Protein AF-A0AAU9DP03-F1 (afdb_monomer)

Foldseek 3Di:
DDDQDDPDVPDPDGDPFQQDWDFDDPVNLVVCQCLQHVVGRLQPQVVCCVVVVDNKDWAWEADPVRDIFIWIQHDPSSGIIATVVSNPVRCCVACVQLVHDGPDDDDPVSCVVSVHDDDDKDAPDPVDSRYID

Mean predicted aligned error: 6.82 Å

Solvent-accessible surface area (backbone atoms only — not comparable to full-atom values): 7863 Å² total; per-residue (Å²): 139,84,78,75,68,47,74,44,97,90,45,92,50,70,53,63,70,48,64,44,65,50,75,49,56,67,69,52,42,70,77,45,32,42,69,70,32,86,90,43,57,49,78,43,40,70,59,48,27,70,76,70,73,41,73,60,49,79,38,41,38,40,43,99,86,74,51,72,38,50,26,29,34,25,60,82,61,49,35,26,42,37,36,61,59,46,29,52,56,22,44,43,52,42,41,74,68,65,65,48,59,92,90,58,78,91,44,73,69,55,28,62,72,71,72,54,87,78,86,80,76,46,56,74,41,88,90,41,48,56,41,31,57

Nearest PDB structures (foldseek):
  1yel-assembly1_A  TM=6.380E-01  e=3.554E-01  Arabidopsis thaliana
  6ovp-assembly1_B  TM=3.239E-01  e=1.424E+00  Yarrowia lipolytica
  5fl3-assembly1_A  TM=3.525E-01  e=8.070E-01  Thermus thermophilus
  4y0w-assembly1_B-2  TM=3.403E-01  e=2.512E+00  Pseudomonas aeruginosa PAO579
  4gs5-assembly1_A  TM=3.387E-01  e=6.077E+00  Dyadobacter fermentans DSM 18053

Organism: NCBI:txid2932183

pLDDT: mean 85.46, std 16.27, range [27.88, 97.69]

Secondary structure (DSSP, 8-state):
------SSTT---PPPTT---EEPPHHHHHH-TTSS-TT--TT-HHHHHHHHS-S-EEEEEE-TTS-EEEEEEESGGG-EEEESSTTHHHHIIIIIIS-PPTTPPP-HHHHHHHT-------EEETTEEEEE-

Sequence (133 aa):
MLLTVPKSRGSNRDRPEAEAYIPIPAEFRNKYPYWFDDSVDIRKYDQYKTITGKSSIELELHLPNGKVYPARLAQENFKSLQTNPQSALGKWLLYDVLHLEKKEIVTRTILNKAGFDSVRIWHEDPDNKRSYG

Radius of gyration: 16.31 Å; Cα contacts (8 Å, |Δi|>4): 193; chains: 1; bounding box: 33×40×41 Å

Structure (mmCIF, N/CA/C/O backbone):
data_AF-A0AAU9DP03-F1
#
_entry.id   AF-A0AAU9DP03-F1
#
loop_
_atom_site.group_PDB
_atom_site.id
_atom_site.type_symbol
_atom_site.label_atom_id
_atom_site.label_alt_id
_atom_site.label_comp_id
_atom_site.label_asym_id
_atom_site.label_entity_id
_atom_site.label_seq_id
_atom_site.pdbx_PDB_ins_code
_atom_site.Cartn_x
_atom_site.Cartn_y
_atom_site.Cartn_z
_atom_site.occupancy
_atom_site.B_iso_or_equiv
_atom_site.auth_seq_id
_atom_site.auth_comp_id
_atom_site.auth_asym_id
_atom_site.auth_atom_id
_atom_site.pdbx_PDB_model_num
ATOM 1 N N . MET A 1 1 ? -4.358 17.052 22.219 1.00 27.88 1 MET A N 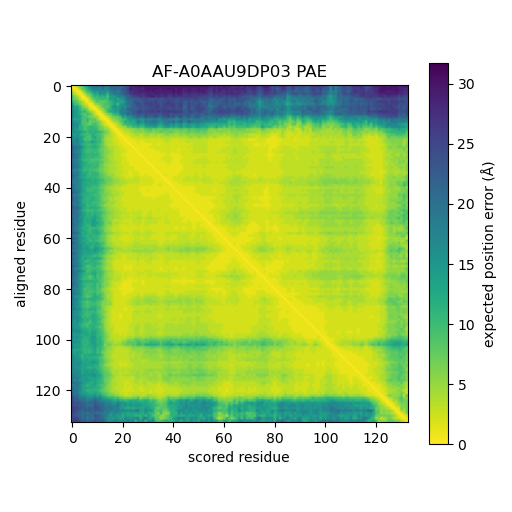1
ATOM 2 C CA . MET A 1 1 ? -4.298 17.939 21.036 1.00 27.88 1 MET A CA 1
ATOM 3 C C . MET A 1 1 ? -3.146 17.452 20.167 1.00 27.88 1 MET A C 1
ATOM 5 O O . MET A 1 1 ? -2.005 17.680 20.533 1.00 27.88 1 MET A O 1
ATOM 9 N N . LEU A 1 2 ? -3.406 16.666 19.116 1.00 34.19 2 LEU A N 1
ATOM 10 C CA . LEU A 1 2 ? -2.341 16.140 18.251 1.00 34.19 2 LEU A CA 1
ATOM 11 C C . LEU A 1 2 ? -2.418 16.825 16.888 1.00 34.19 2 LEU A C 1
ATOM 13 O O . LEU A 1 2 ? -3.394 16.679 16.155 1.00 34.19 2 LEU A O 1
ATOM 17 N N . LEU A 1 3 ? -1.389 17.630 16.631 1.00 33.72 3 LEU A N 1
ATOM 18 C CA . LEU A 1 3 ? -1.146 18.381 15.408 1.00 33.72 3 LEU A CA 1
ATOM 19 C C . LEU A 1 3 ? -0.858 17.400 14.266 1.00 33.72 3 LEU A C 1
ATOM 21 O O . LEU A 1 3 ? -0.016 16.509 14.389 1.00 33.72 3 LEU A O 1
ATOM 25 N N . THR A 1 4 ? -1.574 17.559 13.159 1.00 40.19 4 THR A N 1
ATOM 26 C CA . THR A 1 4 ? -1.338 16.853 11.902 1.00 40.19 4 THR A CA 1
ATOM 27 C C . THR A 1 4 ? 0.073 17.174 11.411 1.00 40.19 4 THR A C 1
ATOM 29 O O . THR A 1 4 ? 0.406 18.316 11.111 1.00 40.19 4 THR A O 1
ATOM 32 N N . VAL A 1 5 ? 0.947 16.165 11.359 1.00 45.47 5 VAL A N 1
ATOM 33 C CA . VAL A 1 5 ? 2.313 16.345 10.850 1.00 45.47 5 VAL A CA 1
ATOM 34 C C . VAL A 1 5 ? 2.230 16.596 9.340 1.00 45.47 5 VAL A C 1
ATOM 36 O O . VAL A 1 5 ? 1.635 15.770 8.640 1.00 45.47 5 VAL A O 1
ATOM 39 N N . PRO A 1 6 ? 2.815 17.680 8.806 1.00 44.06 6 PRO A N 1
ATOM 40 C CA . PRO A 1 6 ? 2.692 18.022 7.393 1.00 44.06 6 PRO A CA 1
ATOM 41 C C . PRO A 1 6 ? 3.213 16.910 6.467 1.00 44.06 6 PRO A C 1
ATOM 43 O O . PRO A 1 6 ? 4.084 16.110 6.833 1.00 44.06 6 PRO A O 1
ATOM 46 N N . LYS A 1 7 ? 2.636 16.825 5.259 1.00 45.81 7 LYS A N 1
ATOM 47 C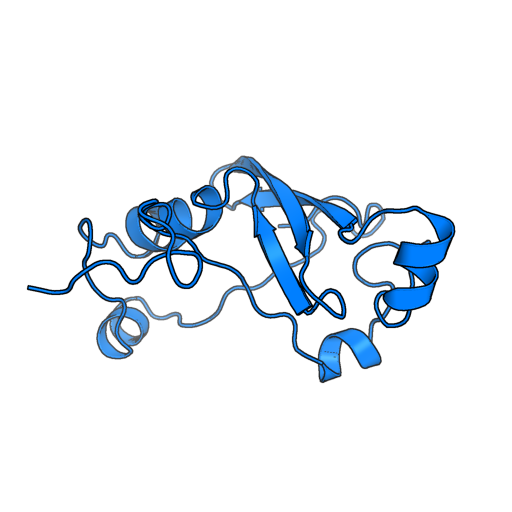 CA . LYS A 1 7 ? 2.950 15.781 4.261 1.00 45.81 7 LYS A CA 1
ATOM 48 C C . LYS A 1 7 ? 4.402 15.868 3.762 1.00 45.81 7 LYS A C 1
ATOM 50 O O . LYS A 1 7 ? 5.001 14.840 3.459 1.00 45.81 7 LYS A O 1
ATOM 55 N N . SER A 1 8 ? 4.988 17.063 3.747 1.00 48.75 8 SER A N 1
ATOM 56 C CA . SER A 1 8 ? 6.420 17.303 3.532 1.00 48.75 8 SER A CA 1
ATOM 57 C C . SER A 1 8 ? 6.938 18.391 4.482 1.00 48.75 8 SER A C 1
ATOM 59 O O . SER A 1 8 ? 6.173 19.248 4.934 1.00 48.75 8 SER A O 1
ATOM 61 N N . ARG A 1 9 ? 8.242 18.362 4.819 1.00 42.69 9 ARG A N 1
ATOM 62 C CA . ARG A 1 9 ? 8.884 19.433 5.610 1.00 42.69 9 ARG A CA 1
ATOM 63 C C . ARG A 1 9 ? 8.608 20.780 4.928 1.00 42.69 9 ARG A C 1
ATOM 65 O O . ARG A 1 9 ? 8.999 20.965 3.782 1.00 42.69 9 ARG A O 1
ATOM 72 N N . GLY A 1 10 ? 7.930 21.690 5.630 1.00 52.12 10 GLY A N 1
ATOM 73 C CA . GLY A 1 10 ? 7.619 23.039 5.142 1.00 52.12 10 GLY A CA 1
ATOM 74 C C . GLY A 1 10 ? 6.315 23.194 4.345 1.00 52.12 10 GLY A C 1
ATOM 75 O O . GLY A 1 10 ? 6.028 24.304 3.911 1.00 52.12 10 GLY A O 1
ATOM 76 N N . SER A 1 11 ? 5.500 22.146 4.151 1.00 54.38 11 SER A N 1
ATOM 77 C CA . SER A 1 11 ? 4.184 22.306 3.508 1.00 54.38 11 SER A CA 1
ATOM 78 C C . SER A 1 11 ? 3.089 22.635 4.523 1.00 54.38 11 SER A C 1
ATOM 80 O O . SER A 1 11 ? 2.943 21.905 5.498 1.00 54.38 11 SER A O 1
ATOM 82 N N . ASN A 1 12 ? 2.233 23.618 4.232 1.00 59.09 12 ASN A N 1
ATOM 83 C CA . ASN A 1 12 ? 1.022 23.919 5.017 1.00 59.09 12 ASN A CA 1
ATOM 84 C C . ASN A 1 12 ? -0.174 23.003 4.686 1.00 59.09 12 ASN A C 1
ATOM 86 O O . ASN A 1 12 ? -1.305 23.273 5.080 1.00 59.09 12 ASN A O 1
ATOM 90 N N . ARG A 1 13 ? 0.050 21.944 3.898 1.00 56.62 13 ARG A N 1
ATOM 91 C CA . ARG A 1 13 ? -1.006 21.025 3.481 1.00 56.62 13 ARG A CA 1
ATOM 92 C C . ARG A 1 13 ? -1.141 19.918 4.517 1.00 56.62 13 ARG A C 1
ATOM 94 O O . ARG A 1 13 ? -0.236 19.091 4.665 1.00 56.62 13 ARG A O 1
ATOM 101 N N . ASP A 1 14 ? -2.284 19.905 5.193 1.00 60.84 14 ASP A N 1
ATOM 102 C CA . ASP A 1 14 ? -2.669 18.803 6.065 1.00 60.84 14 ASP A CA 1
ATOM 103 C C . ASP A 1 14 ? -2.619 17.478 5.303 1.00 60.84 14 ASP A C 1
ATOM 105 O O . ASP A 1 14 ? -2.949 17.395 4.110 1.00 60.84 14 ASP A O 1
ATOM 109 N N . ARG A 1 15 ? -2.184 16.421 5.995 1.00 63.22 15 ARG A N 1
ATOM 110 C CA . ARG A 1 15 ? -2.279 15.072 5.439 1.00 63.22 15 ARG A CA 1
ATOM 111 C C . ARG A 1 15 ? -3.746 14.758 5.156 1.00 63.22 15 ARG A C 1
ATOM 113 O O . ARG A 1 15 ? -4.597 15.109 5.977 1.00 63.22 15 ARG A O 1
ATOM 120 N N . PRO A 1 16 ? -4.051 14.091 4.028 1.00 67.62 16 PRO A N 1
ATOM 121 C CA . PRO A 1 16 ? -5.378 13.552 3.811 1.00 67.62 16 PRO A CA 1
ATOM 122 C C . PRO A 1 16 ? -5.817 12.765 5.045 1.00 67.62 16 PRO A C 1
ATOM 124 O O . PRO A 1 16 ? -5.065 11.951 5.583 1.00 67.62 16 PRO A O 1
ATOM 127 N N . GLU A 1 17 ? -7.035 13.034 5.495 1.00 75.12 17 GLU A N 1
ATOM 128 C CA . GLU A 1 17 ? -7.670 12.241 6.537 1.00 75.12 17 GLU A CA 1
ATOM 129 C C . GLU A 1 17 ? -7.624 10.759 6.151 1.00 75.12 17 GLU A C 1
ATOM 131 O O . GLU A 1 17 ? -7.959 10.416 5.016 1.00 75.12 17 GLU A O 1
ATOM 136 N N . ALA A 1 18 ? -7.202 9.907 7.089 1.00 81.88 18 ALA A N 1
ATOM 137 C CA . ALA A 1 18 ? -7.065 8.467 6.882 1.00 81.88 18 ALA A CA 1
ATOM 138 C C . ALA A 1 18 ? -6.137 8.078 5.705 1.00 81.88 18 ALA A C 1
ATOM 140 O O . ALA A 1 18 ? -6.408 7.121 4.985 1.00 81.88 18 ALA A O 1
ATOM 141 N N . GLU A 1 19 ? -5.033 8.805 5.483 1.00 83.56 19 GLU A N 1
ATOM 142 C CA . GLU A 1 19 ? -3.962 8.351 4.580 1.00 83.56 19 GLU A CA 1
ATOM 143 C C . GLU A 1 19 ? -3.354 7.043 5.117 1.00 83.56 19 GLU A C 1
ATOM 145 O O . GLU A 1 19 ? -2.641 7.041 6.120 1.00 83.56 19 GLU A O 1
ATOM 150 N N . ALA A 1 20 ? -3.635 5.932 4.435 1.00 87.12 20 ALA A N 1
ATOM 151 C CA . ALA A 1 20 ? -3.137 4.606 4.779 1.00 87.12 20 ALA A CA 1
ATOM 152 C C . ALA A 1 20 ? -2.516 3.936 3.549 1.00 87.12 20 ALA A C 1
ATOM 154 O O . ALA A 1 20 ? -2.918 4.183 2.411 1.00 87.12 20 ALA A O 1
ATOM 155 N N . TYR A 1 21 ? -1.528 3.080 3.786 1.00 91.50 21 TYR A N 1
ATOM 156 C CA . TYR A 1 21 ? -0.948 2.209 2.771 1.00 91.50 21 TYR A CA 1
ATOM 157 C C . TYR A 1 21 ? -0.708 0.830 3.374 1.00 91.50 21 TYR A C 1
ATOM 159 O O . TYR A 1 21 ? -0.439 0.715 4.572 1.00 91.50 21 TYR A O 1
ATOM 167 N N . ILE A 1 22 ? -0.773 -0.205 2.540 1.00 92.94 22 ILE A N 1
ATOM 168 C CA . ILE A 1 22 ? -0.391 -1.559 2.942 1.00 92.94 22 ILE A CA 1
ATOM 169 C C . ILE A 1 22 ? 1.073 -1.757 2.536 1.00 92.94 22 ILE A C 1
ATOM 171 O O . ILE A 1 22 ? 1.392 -1.652 1.345 1.00 92.94 22 ILE A O 1
ATOM 175 N N . PRO A 1 23 ? 1.995 -1.978 3.490 1.00 94.38 23 PRO A N 1
ATOM 176 C CA . PRO A 1 23 ? 3.374 -2.284 3.157 1.00 94.38 23 PRO A CA 1
ATOM 177 C C . PRO A 1 23 ? 3.443 -3.661 2.504 1.00 94.38 23 PRO A C 1
ATOM 179 O O . PRO A 1 23 ? 2.890 -4.635 3.008 1.00 94.38 23 PRO A O 1
ATOM 182 N N . ILE A 1 24 ? 4.174 -3.752 1.401 1.00 94.56 24 ILE A N 1
ATOM 183 C CA . ILE A 1 24 ? 4.492 -5.031 0.775 1.00 94.56 24 ILE A CA 1
ATOM 184 C C . ILE A 1 24 ? 5.830 -5.477 1.377 1.00 94.56 24 ILE A C 1
ATOM 186 O O . ILE A 1 24 ? 6.790 -4.701 1.353 1.00 94.56 24 ILE A O 1
ATOM 190 N N . PRO A 1 25 ? 5.950 -6.678 1.958 1.00 94.69 25 PRO A N 1
ATOM 191 C CA . PRO A 1 25 ? 7.222 -7.134 2.510 1.00 94.69 25 PRO A CA 1
ATOM 192 C C . PRO A 1 25 ? 8.288 -7.324 1.426 1.00 94.69 25 PRO A C 1
ATOM 194 O O . PRO A 1 25 ? 7.994 -7.747 0.307 1.00 94.69 25 PRO A O 1
ATOM 197 N N . ALA A 1 26 ? 9.551 -7.040 1.757 1.00 95.62 26 ALA A N 1
ATOM 198 C CA . ALA A 1 26 ? 10.665 -7.284 0.837 1.00 95.62 26 ALA A CA 1
ATOM 199 C C . ALA A 1 26 ? 10.805 -8.776 0.497 1.00 95.62 26 ALA A C 1
ATOM 201 O O . ALA A 1 26 ? 11.011 -9.121 -0.663 1.00 95.62 26 ALA A O 1
ATOM 202 N N . GLU A 1 27 ? 10.616 -9.652 1.487 1.00 97.06 27 GLU A N 1
ATOM 203 C CA . GLU A 1 27 ? 10.612 -11.106 1.295 1.00 97.06 27 GLU A CA 1
ATOM 204 C C . GLU A 1 27 ? 9.569 -11.539 0.256 1.00 97.06 27 GLU A C 1
ATOM 206 O O . GLU A 1 27 ? 9.891 -12.285 -0.668 1.00 97.06 27 GLU A O 1
ATOM 211 N N . PHE A 1 28 ? 8.350 -10.993 0.342 1.00 95.88 28 PHE A N 1
ATOM 212 C CA . PHE A 1 28 ? 7.288 -11.263 -0.625 1.00 95.88 28 PHE A CA 1
ATOM 213 C C . PHE A 1 28 ? 7.680 -10.819 -2.037 1.00 95.88 28 PHE A C 1
ATOM 215 O O . PHE A 1 28 ? 7.608 -11.623 -2.964 1.00 95.88 28 PHE A O 1
ATOM 222 N N . ARG A 1 29 ? 8.159 -9.575 -2.206 1.00 95.50 29 ARG A N 1
ATOM 223 C CA . ARG A 1 29 ? 8.601 -9.068 -3.521 1.00 95.50 29 ARG A CA 1
ATOM 224 C C . ARG A 1 29 ? 9.721 -9.909 -4.129 1.00 95.50 29 ARG A C 1
ATOM 226 O O . ARG A 1 29 ? 9.774 -10.076 -5.342 1.00 95.50 29 ARG A O 1
ATOM 233 N N . ASN A 1 30 ? 10.619 -10.426 -3.295 1.00 96.44 30 ASN A N 1
ATOM 234 C CA . ASN A 1 30 ? 11.730 -11.252 -3.751 1.00 96.44 30 ASN A CA 1
ATOM 235 C C . ASN A 1 30 ? 11.268 -12.638 -4.206 1.00 96.44 30 ASN A C 1
ATOM 237 O O . ASN A 1 30 ? 11.771 -13.138 -5.213 1.00 96.44 30 ASN A O 1
ATOM 241 N N . LYS A 1 31 ? 10.317 -13.236 -3.478 1.00 97.69 31 LYS A N 1
ATOM 242 C CA . LYS A 1 31 ? 9.788 -14.576 -3.750 1.00 97.69 31 LYS A CA 1
ATOM 243 C C . LYS A 1 31 ? 8.778 -14.598 -4.899 1.00 97.69 31 LYS A C 1
ATOM 245 O O . LYS A 1 31 ? 8.783 -15.544 -5.679 1.00 97.69 31 LYS A O 1
ATOM 250 N N . TYR A 1 32 ? 7.950 -13.560 -5.026 1.00 96.06 32 TYR A N 1
ATOM 251 C CA . TYR A 1 32 ? 6.876 -13.473 -6.021 1.00 96.06 32 TYR A CA 1
ATOM 252 C C . TYR A 1 32 ? 6.941 -12.160 -6.825 1.00 96.06 32 TYR A C 1
ATOM 254 O O . TYR A 1 32 ? 6.048 -11.316 -6.729 1.00 96.06 32 TYR A O 1
ATOM 262 N N . PRO A 1 33 ? 7.997 -11.958 -7.632 1.00 96.25 33 PRO A N 1
ATOM 263 C CA . PRO A 1 33 ? 8.245 -10.685 -8.313 1.00 96.25 33 PRO A CA 1
ATOM 264 C C . PRO A 1 33 ? 7.198 -10.290 -9.360 1.00 96.25 33 PRO A C 1
ATOM 266 O O . PRO A 1 33 ? 7.060 -9.108 -9.649 1.00 96.25 33 PRO A O 1
ATOM 269 N N . TYR A 1 34 ? 6.467 -11.264 -9.898 1.00 94.75 34 TYR A N 1
ATOM 270 C CA . TYR A 1 34 ? 5.432 -11.079 -10.921 1.00 94.75 34 TYR A CA 1
ATOM 271 C C . TYR A 1 34 ? 4.018 -11.253 -10.358 1.00 94.75 34 TYR A C 1
ATOM 273 O O . TYR A 1 34 ? 3.059 -11.395 -11.106 1.00 94.75 34 TYR A O 1
ATOM 281 N N . TRP A 1 35 ? 3.865 -11.284 -9.026 1.00 93.56 35 TRP A N 1
ATOM 282 C CA . TRP A 1 35 ? 2.550 -11.491 -8.413 1.00 93.56 35 TRP A CA 1
ATOM 283 C C . TRP A 1 35 ? 1.557 -10.406 -8.819 1.00 93.56 35 TRP A C 1
ATOM 285 O O . TRP A 1 35 ? 0.373 -10.695 -8.960 1.00 93.56 35 TRP A O 1
ATOM 295 N N . PHE A 1 36 ? 2.052 -9.176 -9.013 1.00 91.38 36 PHE A N 1
ATOM 296 C CA . PHE A 1 36 ? 1.190 -8.045 -9.318 1.00 91.38 36 PHE A CA 1
ATOM 297 C C . PHE A 1 36 ? 0.959 -7.779 -10.821 1.00 91.38 36 PHE A C 1
ATOM 299 O O . PHE A 1 36 ? 0.036 -7.071 -11.211 1.00 91.38 36 PHE A O 1
ATOM 306 N N . ASP A 1 37 ? 1.845 -8.275 -11.677 1.00 89.62 37 ASP A N 1
ATOM 307 C CA . ASP A 1 37 ? 1.730 -8.151 -13.127 1.00 89.62 37 ASP A CA 1
ATOM 308 C C . ASP A 1 37 ? 2.735 -9.121 -13.754 1.00 89.62 37 ASP A C 1
ATOM 310 O O . ASP A 1 37 ? 3.928 -9.070 -13.446 1.00 89.62 37 ASP A O 1
ATOM 314 N N . ASP A 1 38 ? 2.271 -9.992 -14.648 1.00 89.44 38 ASP A N 1
ATOM 315 C CA . ASP A 1 38 ? 3.129 -10.993 -15.293 1.00 89.44 38 ASP A CA 1
ATOM 316 C C . ASP A 1 38 ? 4.189 -10.389 -16.218 1.00 89.44 38 ASP A C 1
ATOM 318 O O . ASP A 1 38 ? 5.203 -11.021 -16.511 1.00 89.44 38 ASP A O 1
ATOM 322 N N . SER A 1 39 ? 3.991 -9.147 -16.653 1.00 90.88 39 SER A N 1
ATOM 323 C CA . SER A 1 39 ? 4.935 -8.420 -17.496 1.00 90.88 39 SER A CA 1
ATOM 324 C C . SER A 1 39 ? 5.923 -7.552 -16.712 1.00 90.88 39 SER A C 1
ATOM 326 O O . SER A 1 39 ? 6.858 -7.011 -17.307 1.00 90.88 39 SER A O 1
ATOM 328 N N . VAL A 1 40 ? 5.760 -7.414 -15.388 1.00 93.06 40 VAL A N 1
ATOM 329 C CA . VAL A 1 40 ? 6.573 -6.499 -14.575 1.00 93.06 40 VAL A CA 1
ATOM 330 C C . VAL A 1 40 ? 7.241 -7.221 -13.409 1.00 93.06 40 VAL A C 1
ATOM 332 O O . VAL A 1 40 ? 6.599 -7.599 -12.436 1.00 93.06 40 VAL A O 1
ATOM 335 N N . ASP A 1 41 ? 8.573 -7.324 -13.453 1.00 96.38 41 ASP A N 1
ATOM 336 C CA . ASP A 1 41 ? 9.368 -7.725 -12.287 1.00 96.38 41 ASP A CA 1
ATOM 337 C C . ASP A 1 41 ? 9.444 -6.554 -11.296 1.00 96.38 41 ASP A C 1
ATOM 339 O O . ASP A 1 41 ? 10.223 -5.612 -11.477 1.00 96.38 41 ASP A O 1
ATOM 343 N N . ILE A 1 42 ? 8.667 -6.613 -10.213 1.00 95.50 42 ILE A N 1
ATOM 344 C CA . ILE A 1 42 ? 8.593 -5.530 -9.216 1.00 95.50 42 ILE A CA 1
ATOM 345 C C . ILE A 1 42 ? 9.894 -5.338 -8.413 1.00 95.50 42 ILE A C 1
ATOM 347 O O . ILE A 1 42 ? 10.012 -4.392 -7.633 1.00 95.50 42 ILE A O 1
ATOM 351 N N . ARG A 1 43 ? 10.906 -6.195 -8.585 1.00 96.88 43 ARG A N 1
ATOM 352 C CA . ARG A 1 43 ? 12.248 -5.976 -8.014 1.00 96.88 43 ARG A CA 1
ATOM 353 C C . ARG A 1 43 ? 13.070 -5.006 -8.863 1.00 96.88 43 ARG A C 1
ATOM 355 O O . ARG A 1 43 ? 14.054 -4.452 -8.384 1.00 96.88 43 ARG A O 1
ATOM 362 N N . LYS A 1 44 ? 12.687 -4.792 -10.125 1.00 96.94 44 LYS A N 1
ATOM 363 C CA . LYS A 1 44 ? 13.410 -3.983 -11.118 1.00 96.94 44 LYS A CA 1
ATOM 364 C C . LYS A 1 44 ? 12.873 -2.550 -11.190 1.00 96.94 44 LYS A C 1
ATOM 366 O O . LYS A 1 44 ? 12.643 -2.019 -12.274 1.00 96.94 44 LYS A O 1
ATOM 371 N N . TYR A 1 45 ? 12.691 -1.911 -10.034 1.00 96.62 45 TYR A N 1
ATOM 372 C CA . TYR A 1 45 ? 12.101 -0.570 -9.922 1.00 96.62 45 TYR A CA 1
ATOM 373 C C . TYR A 1 45 ? 12.810 0.491 -10.785 1.00 96.62 45 TYR A C 1
ATOM 375 O O . TYR A 1 45 ? 12.153 1.171 -11.573 1.00 96.62 45 TYR A O 1
ATOM 383 N N . ASP A 1 46 ? 14.140 0.604 -10.706 1.00 97.38 46 ASP A N 1
ATOM 384 C CA . ASP A 1 46 ? 14.886 1.622 -11.467 1.00 97.38 46 ASP A CA 1
ATOM 385 C C . ASP A 1 46 ? 14.840 1.386 -12.977 1.00 97.38 46 ASP A C 1
ATOM 387 O O . ASP A 1 46 ? 14.744 2.332 -13.764 1.00 97.38 46 ASP A O 1
ATOM 391 N N . GLN A 1 47 ? 14.854 0.117 -13.390 1.00 97.31 47 GLN A N 1
ATOM 392 C CA . GLN A 1 47 ? 14.708 -0.260 -14.791 1.00 97.31 47 GLN A CA 1
ATOM 393 C C . 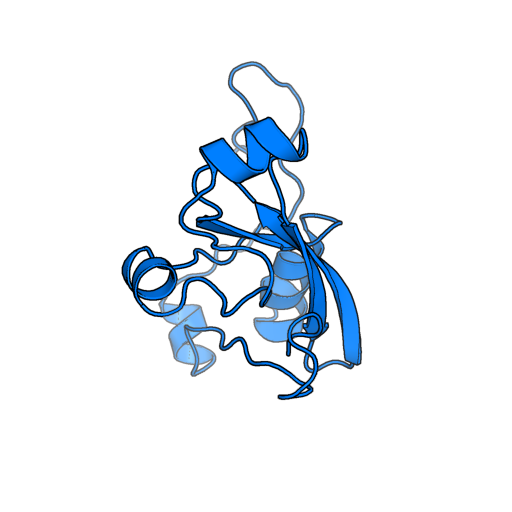GLN A 1 47 ? 13.302 0.083 -15.295 1.00 97.31 47 GLN A C 1
ATOM 395 O O . GLN A 1 47 ? 13.175 0.726 -16.334 1.00 97.31 47 GLN A O 1
ATOM 400 N N . TYR A 1 48 ? 12.254 -0.275 -14.544 1.00 96.75 48 TYR A N 1
ATOM 401 C CA . TYR A 1 48 ? 10.876 0.096 -14.870 1.00 96.75 48 TYR A CA 1
ATOM 402 C C . TYR A 1 48 ? 10.737 1.612 -15.016 1.00 96.75 48 TYR A C 1
ATOM 404 O O . TYR A 1 48 ? 10.172 2.089 -15.999 1.00 96.75 48 TYR A O 1
ATOM 412 N N . LYS A 1 49 ? 11.302 2.380 -14.079 1.00 96.94 49 LYS A N 1
ATOM 413 C CA . LYS A 1 49 ? 11.254 3.843 -14.105 1.00 96.94 49 LYS A CA 1
ATOM 414 C C . LYS A 1 49 ? 11.991 4.433 -15.302 1.00 96.94 49 LYS A C 1
ATOM 416 O O . LYS A 1 49 ? 11.471 5.348 -15.931 1.00 96.94 49 LYS A O 1
ATOM 421 N N . THR A 1 50 ? 13.162 3.897 -15.636 1.00 97.62 50 THR A N 1
ATOM 422 C CA . THR A 1 50 ? 13.947 4.321 -16.806 1.00 97.62 50 THR A CA 1
ATOM 423 C C . THR A 1 50 ? 13.204 4.054 -18.115 1.00 97.62 50 THR A C 1
ATOM 425 O O . THR A 1 50 ? 13.181 4.912 -18.988 1.00 97.62 50 THR A O 1
ATOM 428 N N . ILE A 1 51 ? 12.574 2.883 -18.244 1.00 96.69 51 ILE A N 1
ATOM 429 C CA . ILE A 1 51 ? 11.904 2.459 -19.483 1.00 96.69 51 ILE A CA 1
ATOM 430 C C . ILE A 1 51 ? 10.552 3.155 -19.663 1.00 96.69 51 ILE A C 1
ATOM 432 O O . ILE A 1 51 ? 10.226 3.605 -20.756 1.00 96.69 51 ILE A O 1
ATOM 436 N N . THR A 1 52 ? 9.745 3.227 -18.604 1.00 95.69 52 THR A N 1
ATOM 437 C CA . THR A 1 52 ? 8.350 3.698 -18.690 1.00 95.69 52 THR A CA 1
ATOM 438 C C . THR A 1 52 ? 8.185 5.177 -18.351 1.00 95.69 52 THR A C 1
ATOM 440 O O . THR A 1 52 ? 7.124 5.748 -18.595 1.00 95.69 52 THR A O 1
ATOM 443 N N . GLY A 1 53 ? 9.183 5.789 -17.706 1.00 97.06 53 GLY A N 1
ATOM 444 C CA . GLY A 1 53 ? 9.062 7.107 -17.082 1.00 97.06 53 GLY A CA 1
ATOM 445 C C . GLY A 1 53 ? 8.171 7.132 -15.830 1.00 97.06 53 GLY A C 1
ATOM 446 O O . GLY 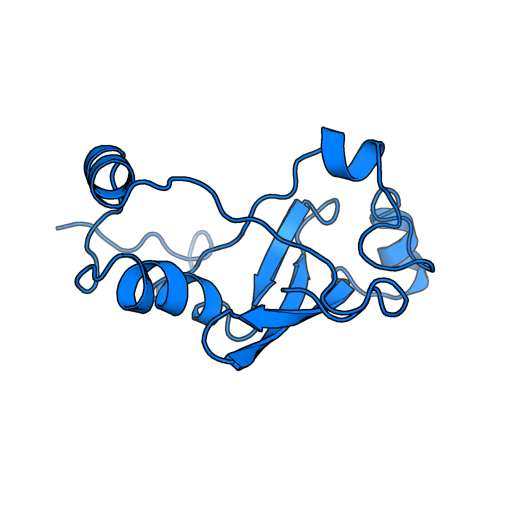A 1 53 ? 8.001 8.193 -15.228 1.00 97.06 53 GLY A O 1
ATOM 447 N N . LYS A 1 54 ? 7.598 5.995 -15.407 1.00 96.19 54 LYS A N 1
ATOM 448 C CA . LYS A 1 54 ? 6.667 5.897 -14.273 1.00 96.19 54 LYS A CA 1
ATOM 449 C C . LYS A 1 54 ? 7.353 5.350 -13.021 1.00 96.19 54 LYS A C 1
ATOM 451 O O . LYS A 1 54 ? 8.240 4.511 -13.088 1.00 96.19 54 LYS A O 1
ATOM 456 N N . SER A 1 55 ? 6.898 5.782 -11.847 1.00 94.75 55 SER A N 1
ATOM 457 C CA . SER A 1 55 ? 7.354 5.276 -10.536 1.00 94.75 55 SER A CA 1
ATOM 458 C C . SER A 1 55 ? 6.277 4.489 -9.783 1.00 94.75 55 SER A C 1
ATOM 460 O O . SER A 1 55 ? 6.417 4.213 -8.591 1.00 94.75 55 SER A O 1
ATOM 462 N N . SER A 1 56 ? 5.193 4.136 -10.473 1.00 96.31 56 SER A N 1
ATOM 463 C CA . SER A 1 56 ? 4.113 3.314 -9.940 1.00 96.31 56 SER A CA 1
ATOM 464 C C . SER A 1 56 ? 3.529 2.392 -11.004 1.00 96.31 56 SER A C 1
ATOM 466 O O . SER A 1 56 ? 3.592 2.699 -12.199 1.00 96.31 56 SER A O 1
ATOM 468 N N . ILE A 1 57 ? 2.948 1.289 -10.544 1.00 94.94 57 ILE A N 1
ATOM 469 C CA . ILE A 1 57 ? 2.193 0.319 -11.348 1.00 94.94 57 ILE A CA 1
ATOM 470 C C . ILE A 1 57 ? 0.740 0.419 -10.895 1.00 94.94 57 ILE A C 1
ATOM 472 O O . ILE A 1 57 ? 0.487 0.344 -9.696 1.00 94.94 57 ILE A O 1
ATOM 476 N N . GLU A 1 58 ? -0.186 0.656 -11.817 1.00 94.06 58 GLU A N 1
ATOM 477 C CA . GLU A 1 58 ? -1.618 0.805 -11.526 1.00 94.06 58 GLU A CA 1
ATOM 478 C C . GLU A 1 58 ? -2.311 -0.564 -11.488 1.00 94.06 58 GLU A C 1
ATOM 480 O O . GLU A 1 58 ? -1.917 -1.474 -12.212 1.00 94.06 58 GLU A O 1
ATOM 485 N N . LEU A 1 59 ? -3.320 -0.702 -10.628 1.00 92.12 59 LEU A N 1
ATOM 486 C CA . LEU A 1 59 ? -4.142 -1.905 -10.461 1.00 92.12 59 LEU A CA 1
ATOM 487 C C . LEU A 1 59 ? -5.541 -1.542 -9.939 1.00 92.12 59 LEU A C 1
ATOM 489 O O . LEU A 1 59 ? -5.748 -0.424 -9.464 1.00 92.12 59 LEU A O 1
ATOM 493 N N . GLU A 1 60 ? -6.483 -2.480 -9.977 1.00 92.38 60 GLU A N 1
ATOM 494 C CA . GLU A 1 60 ? -7.817 -2.308 -9.387 1.00 92.38 60 GLU A CA 1
ATOM 495 C C . GLU A 1 60 ? -7.924 -3.083 -8.070 1.00 92.38 60 GLU A C 1
ATOM 497 O O . GLU A 1 60 ? -7.609 -4.269 -8.007 1.00 92.38 60 GLU A O 1
ATOM 502 N N . LEU A 1 61 ? -8.337 -2.398 -6.997 1.00 92.19 61 LEU A N 1
ATOM 503 C CA . LEU A 1 61 ? -8.557 -2.997 -5.681 1.00 92.19 61 LEU A CA 1
ATOM 504 C C . LEU A 1 61 ? -10.057 -3.125 -5.416 1.00 92.19 61 LEU A C 1
ATOM 506 O O . LEU A 1 61 ? -10.751 -2.126 -5.220 1.00 92.19 61 LEU A O 1
ATOM 510 N N . HIS A 1 62 ? -10.525 -4.359 -5.385 1.00 92.19 62 HIS A N 1
ATOM 511 C CA . HIS A 1 62 ? -11.879 -4.778 -5.090 1.00 92.19 62 HIS A CA 1
ATOM 512 C C . HIS A 1 62 ? -11.983 -4.996 -3.588 1.00 92.19 62 HIS A C 1
ATOM 514 O O . HIS A 1 62 ? -11.188 -5.703 -2.980 1.00 92.19 62 HIS A O 1
ATOM 520 N N . LEU A 1 63 ? -12.947 -4.339 -2.961 1.00 90.75 63 LEU A N 1
ATOM 521 C CA . LEU A 1 63 ? -13.196 -4.502 -1.541 1.00 90.75 63 LEU A CA 1
ATOM 522 C C . LEU A 1 63 ? -14.344 -5.487 -1.310 1.00 90.75 63 LEU A C 1
ATOM 524 O O . LEU A 1 63 ? -15.287 -5.524 -2.103 1.00 90.75 63 LEU A O 1
ATOM 528 N N . PRO A 1 64 ? -14.367 -6.182 -0.158 1.00 88.94 64 PRO A N 1
ATOM 529 C CA . PRO A 1 64 ? -15.457 -7.089 0.208 1.00 88.94 64 PRO A CA 1
ATOM 530 C C . PRO A 1 64 ? -16.863 -6.465 0.205 1.00 88.94 64 PRO A C 1
ATOM 532 O O . PRO A 1 64 ? -17.855 -7.182 0.143 1.00 88.94 64 PRO A O 1
ATOM 535 N N . ASN A 1 65 ? -16.976 -5.134 0.280 1.00 84.88 65 ASN A N 1
ATOM 536 C CA . ASN A 1 65 ? -18.253 -4.416 0.202 1.00 84.88 65 ASN A CA 1
ATOM 537 C C . ASN A 1 65 ? -18.704 -4.104 -1.242 1.00 84.88 65 ASN A C 1
ATOM 539 O O . ASN A 1 65 ? -19.628 -3.313 -1.428 1.00 84.88 65 ASN A O 1
ATOM 543 N N . GLY A 1 66 ? -18.034 -4.669 -2.252 1.00 89.38 66 GLY A N 1
ATOM 544 C CA . GLY A 1 66 ? -18.330 -4.481 -3.674 1.00 89.38 66 GLY A CA 1
ATOM 545 C C . GLY A 1 66 ? -17.806 -3.174 -4.275 1.00 89.38 66 GLY A C 1
ATOM 546 O O . GLY A 1 66 ? -18.007 -2.926 -5.462 1.00 89.38 66 GLY A O 1
ATOM 547 N N . LYS A 1 67 ? -17.140 -2.312 -3.493 1.00 91.06 67 LYS A N 1
ATOM 548 C CA . LYS A 1 67 ? -16.494 -1.110 -4.035 1.00 91.06 67 LYS A CA 1
ATOM 549 C C . LYS A 1 67 ? -15.192 -1.490 -4.733 1.00 91.06 67 LYS A C 1
ATOM 551 O O . LYS A 1 67 ? -14.400 -2.247 -4.183 1.00 91.06 67 LYS A O 1
ATOM 556 N N . VAL A 1 68 ? -14.938 -0.874 -5.881 1.00 92.94 68 VAL A N 1
ATOM 557 C CA . VAL A 1 68 ? -13.664 -0.979 -6.600 1.00 92.94 68 VAL A CA 1
ATOM 558 C C . VAL A 1 68 ? -12.965 0.373 -6.563 1.00 92.94 68 VAL A C 1
ATOM 560 O O . VAL A 1 68 ? -13.572 1.409 -6.847 1.00 92.94 68 VAL A O 1
ATOM 563 N N . TYR A 1 69 ? -11.689 0.372 -6.189 1.00 93.12 69 TYR A N 1
ATOM 564 C CA . TYR A 1 69 ? -10.854 1.563 -6.159 1.00 93.12 69 TYR A CA 1
ATOM 565 C C . TYR A 1 69 ? -9.669 1.426 -7.113 1.00 93.12 69 TYR A C 1
ATOM 567 O O . TYR A 1 69 ? -8.955 0.423 -7.051 1.00 93.12 69 TYR A O 1
ATOM 575 N N . PRO A 1 70 ? -9.364 2.467 -7.912 1.00 95.00 70 PRO A N 1
ATOM 576 C CA . PRO A 1 70 ? -8.066 2.571 -8.554 1.00 95.00 70 PRO A CA 1
ATOM 577 C C . PRO A 1 70 ? -6.977 2.538 -7.483 1.00 95.00 70 PRO A C 1
ATOM 579 O O . PRO A 1 70 ? -7.012 3.292 -6.505 1.00 95.00 70 PRO A O 1
ATOM 582 N N . ALA A 1 71 ? -6.005 1.662 -7.660 1.00 94.94 71 ALA A N 1
ATOM 583 C CA . ALA A 1 71 ? -4.904 1.450 -6.747 1.00 94.94 71 ALA A CA 1
ATOM 584 C C . ALA A 1 71 ? -3.580 1.402 -7.505 1.00 94.94 71 ALA A C 1
ATOM 586 O O . ALA A 1 71 ? -3.515 1.464 -8.733 1.00 94.94 71 ALA A O 1
ATOM 587 N N . ARG A 1 72 ? -2.485 1.382 -6.753 1.00 95.38 72 ARG A N 1
ATOM 588 C CA . ARG A 1 72 ? -1.148 1.323 -7.323 1.00 95.38 72 ARG A CA 1
ATOM 589 C C . ARG A 1 72 ? -0.122 0.759 -6.363 1.00 95.38 72 ARG A C 1
ATOM 591 O O . ARG A 1 72 ? -0.141 1.063 -5.166 1.00 95.38 72 ARG A O 1
ATOM 598 N N . LEU A 1 73 ? 0.844 0.049 -6.929 1.00 96.12 73 LEU A N 1
ATOM 599 C CA . LEU A 1 73 ? 2.143 -0.142 -6.311 1.00 96.12 73 LEU A CA 1
ATOM 600 C C . LEU A 1 73 ? 2.941 1.147 -6.442 1.00 96.12 73 LEU A C 1
ATOM 602 O O . LEU A 1 73 ? 3.154 1.647 -7.544 1.00 96.12 73 LEU A O 1
ATOM 606 N N . ALA A 1 74 ? 3.376 1.700 -5.321 1.00 94.56 74 ALA A N 1
ATOM 607 C CA . ALA A 1 74 ? 4.040 2.991 -5.258 1.00 94.56 74 ALA A CA 1
ATOM 608 C C . ALA A 1 74 ? 5.194 2.986 -4.250 1.00 94.56 74 ALA A C 1
ATOM 610 O O . ALA A 1 74 ? 5.429 2.004 -3.536 1.00 94.56 74 ALA A O 1
ATOM 611 N N . GLN A 1 75 ? 5.858 4.143 -4.164 1.00 92.69 75 GLN A N 1
ATOM 612 C CA . GLN A 1 75 ? 7.112 4.370 -3.445 1.00 92.69 75 GLN A CA 1
ATOM 613 C C . GLN A 1 75 ? 8.289 3.595 -4.049 1.00 92.69 75 GLN A C 1
ATOM 615 O O . GLN A 1 75 ? 8.137 2.731 -4.909 1.00 92.69 75 GLN A O 1
ATOM 620 N N . GLU A 1 76 ? 9.486 3.945 -3.592 1.00 94.06 76 GLU A N 1
ATOM 621 C CA . GLU A 1 76 ? 10.722 3.278 -3.982 1.00 94.06 76 GLU A CA 1
ATOM 622 C C . GLU A 1 76 ? 10.633 1.763 -3.750 1.00 94.06 76 GLU A C 1
ATOM 624 O O . GLU A 1 76 ? 10.170 1.318 -2.692 1.00 94.06 76 GLU A O 1
ATOM 629 N N . ASN A 1 77 ? 11.072 0.986 -4.743 1.00 94.38 77 ASN A N 1
ATOM 630 C CA . ASN A 1 77 ? 11.013 -0.479 -4.766 1.00 94.38 77 ASN A CA 1
ATOM 631 C C . ASN A 1 77 ? 9.595 -1.073 -4.732 1.00 94.38 77 ASN A C 1
ATOM 633 O O . ASN A 1 77 ? 9.429 -2.203 -4.272 1.00 94.38 77 ASN A O 1
ATOM 637 N N . PHE A 1 78 ? 8.576 -0.316 -5.164 1.00 96.44 78 PHE A N 1
ATOM 638 C CA . PHE A 1 78 ? 7.171 -0.753 -5.175 1.00 96.44 78 PHE A CA 1
ATOM 639 C C . PHE A 1 78 ? 6.720 -1.322 -3.823 1.00 96.44 78 PHE A C 1
ATOM 641 O O . PHE A 1 78 ? 6.035 -2.340 -3.731 1.00 96.44 78 PHE A O 1
ATOM 648 N N . LYS A 1 79 ? 7.166 -0.681 -2.736 1.00 96.06 79 LYS A N 1
ATOM 649 C CA . LYS A 1 79 ? 7.021 -1.216 -1.377 1.00 96.06 79 LYS A CA 1
ATOM 650 C C . LYS A 1 79 ? 5.692 -0.927 -0.698 1.00 96.06 79 LYS A C 1
ATOM 652 O O . LYS A 1 79 ? 5.487 -1.372 0.429 1.00 96.06 79 LYS A O 1
ATOM 657 N N . SER A 1 80 ? 4.809 -0.185 -1.354 1.00 95.50 80 SER A N 1
ATOM 658 C CA . SER A 1 80 ? 3.509 0.177 -0.799 1.00 95.50 80 SER A CA 1
ATOM 659 C C . SER A 1 80 ? 2.402 -0.029 -1.816 1.00 95.50 80 SER A C 1
ATOM 661 O O . SER A 1 80 ? 2.544 0.377 -2.967 1.00 95.50 80 SER A O 1
ATOM 663 N N . LEU A 1 81 ? 1.291 -0.598 -1.361 1.00 95.31 81 LEU A N 1
ATOM 664 C CA . LEU A 1 81 ? 0.016 -0.565 -2.059 1.00 95.31 81 LEU A CA 1
ATOM 665 C C . LEU A 1 81 ? -0.807 0.623 -1.543 1.00 95.31 81 LEU A C 1
ATOM 667 O O . LEU A 1 81 ? -0.958 0.803 -0.330 1.00 95.31 81 LEU A O 1
ATOM 671 N N . GLN A 1 82 ? -1.313 1.448 -2.459 1.00 94.69 82 GLN A N 1
ATOM 672 C CA . GLN A 1 82 ? -2.076 2.665 -2.159 1.00 94.69 82 GLN A CA 1
ATOM 673 C C . GLN A 1 82 ? -3.281 2.798 -3.090 1.00 94.69 82 GLN A C 1
ATOM 675 O O . GLN A 1 82 ? -3.193 2.408 -4.249 1.00 94.69 82 GLN A O 1
ATOM 680 N N . THR A 1 83 ? -4.360 3.431 -2.629 1.00 94.50 83 THR A N 1
ATOM 681 C CA . THR A 1 83 ? -5.517 3.782 -3.470 1.00 94.50 83 THR A CA 1
ATOM 682 C C . THR A 1 83 ? -5.411 5.195 -4.049 1.00 94.50 83 THR A C 1
ATOM 684 O O . THR A 1 83 ? -4.624 6.027 -3.590 1.00 94.50 83 THR A O 1
ATOM 687 N N . ASN A 1 84 ? -6.242 5.493 -5.042 1.00 91.06 84 ASN A N 1
ATOM 688 C CA . ASN A 1 84 ? -6.526 6.827 -5.544 1.00 91.06 84 ASN A CA 1
ATOM 689 C C . ASN A 1 84 ? -8.055 7.038 -5.544 1.00 91.06 84 ASN A C 1
ATOM 691 O O . ASN A 1 84 ? -8.732 6.441 -6.377 1.00 91.06 84 ASN A O 1
ATOM 695 N N . PRO A 1 85 ? -8.623 7.852 -4.630 1.00 91.38 85 PRO A N 1
ATOM 696 C CA . PRO A 1 85 ? -7.955 8.729 -3.660 1.00 91.38 85 PRO A CA 1
ATOM 697 C C . PRO A 1 85 ? -7.138 7.994 -2.585 1.00 91.38 85 PRO A C 1
ATOM 699 O O . PRO A 1 85 ? -7.512 6.916 -2.125 1.00 91.38 85 PRO A O 1
ATOM 702 N N . GLN A 1 86 ? -6.051 8.615 -2.114 1.00 88.19 86 GLN A N 1
ATOM 703 C CA . GLN A 1 86 ? -5.133 8.013 -1.128 1.00 88.19 86 GLN A CA 1
ATOM 704 C C . GLN A 1 86 ? -5.775 7.729 0.241 1.00 88.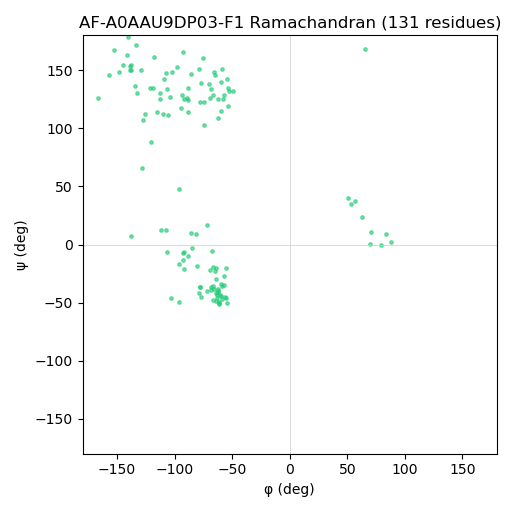19 86 GLN A C 1
ATOM 706 O O . GLN A 1 86 ? -5.271 6.919 1.011 1.00 88.19 86 GLN A O 1
ATOM 711 N N . SER A 1 87 ? -6.894 8.386 0.547 1.00 90.31 87 SER A N 1
ATOM 712 C CA . SER A 1 87 ? -7.664 8.161 1.771 1.00 90.31 87 SER A CA 1
ATOM 713 C C . SER A 1 87 ? -8.716 7.058 1.652 1.00 90.31 87 SER A C 1
ATOM 715 O O . SER A 1 87 ? -9.293 6.689 2.667 1.00 90.31 87 SER A O 1
ATOM 717 N N . ALA A 1 88 ? -9.000 6.531 0.454 1.00 92.44 88 ALA A N 1
ATOM 718 C CA . ALA A 1 88 ? -10.096 5.579 0.258 1.00 92.44 88 ALA A CA 1
ATOM 719 C C . ALA A 1 88 ? -9.895 4.291 1.073 1.00 92.44 88 ALA A C 1
ATOM 721 O O . ALA A 1 88 ? -10.774 3.918 1.849 1.00 92.44 88 ALA A O 1
ATOM 722 N N . LEU A 1 89 ? -8.706 3.684 0.983 1.00 92.12 89 LEU A N 1
ATOM 723 C CA . LEU A 1 89 ? -8.352 2.494 1.758 1.00 92.12 89 LEU A CA 1
ATOM 724 C C . LEU A 1 89 ? -8.440 2.727 3.270 1.00 92.12 89 LEU A C 1
ATOM 726 O O . LEU A 1 89 ? -9.015 1.919 3.993 1.00 92.12 89 LEU A O 1
ATOM 730 N N . GLY A 1 90 ? -7.879 3.836 3.756 1.00 92.06 90 GLY A N 1
ATOM 731 C CA . GLY A 1 90 ? -7.887 4.132 5.186 1.00 92.06 90 GLY A CA 1
ATOM 732 C C . GLY A 1 90 ? -9.285 4.443 5.708 1.00 92.06 90 GLY A C 1
ATOM 733 O O . GLY A 1 90 ? -9.637 3.969 6.777 1.00 92.06 90 GLY A O 1
ATOM 734 N N . LYS A 1 91 ? -10.119 5.170 4.957 1.00 92.31 91 LYS A N 1
ATOM 735 C CA . LYS A 1 91 ? -11.518 5.405 5.348 1.00 92.31 91 LYS A CA 1
ATOM 736 C C . LYS A 1 91 ? -12.287 4.096 5.477 1.00 92.31 91 LYS A C 1
ATOM 738 O O . LYS A 1 91 ? -12.982 3.907 6.468 1.00 92.31 91 LYS A O 1
ATOM 743 N N . TRP A 1 92 ? -12.114 3.191 4.517 1.00 92.88 92 TRP A N 1
ATOM 744 C CA . TRP A 1 92 ?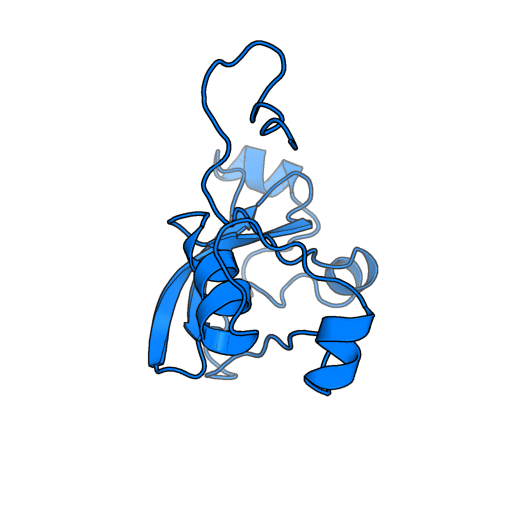 -12.744 1.880 4.579 1.00 92.88 92 TRP A CA 1
ATOM 745 C C . TRP A 1 92 ? -12.270 1.075 5.800 1.00 92.88 92 TRP A C 1
ATOM 747 O O . TRP A 1 92 ? -13.089 0.643 6.604 1.00 92.88 92 TRP A O 1
ATOM 757 N N . LEU A 1 93 ? -10.956 0.941 6.008 1.00 92.69 93 LEU A N 1
ATOM 758 C CA . LEU A 1 93 ? -10.420 0.184 7.146 1.00 92.69 93 LEU A CA 1
ATOM 759 C C . LEU A 1 93 ? -10.805 0.792 8.503 1.00 92.69 93 LEU A C 1
ATOM 761 O O . LEU A 1 93 ? -11.194 0.076 9.421 1.00 92.69 93 LEU A O 1
ATOM 765 N N . LEU A 1 94 ? -10.672 2.108 8.653 1.00 92.62 94 LEU A N 1
ATOM 766 C CA . LEU A 1 94 ? -10.838 2.770 9.945 1.00 92.62 94 LEU A CA 1
ATOM 767 C C . LEU A 1 94 ? -12.309 2.963 10.315 1.00 92.62 94 LEU A C 1
ATOM 769 O O . LEU A 1 94 ? -12.665 2.761 11.471 1.00 92.62 94 LEU A O 1
ATOM 773 N N . TYR A 1 95 ? -13.156 3.351 9.362 1.00 92.38 95 TYR A N 1
ATOM 774 C CA . TYR A 1 95 ? -14.534 3.759 9.648 1.00 92.38 95 TYR A CA 1
ATOM 775 C C . TYR A 1 95 ? -15.543 2.670 9.298 1.00 92.38 95 TYR A C 1
ATOM 777 O O . TYR A 1 95 ? -16.417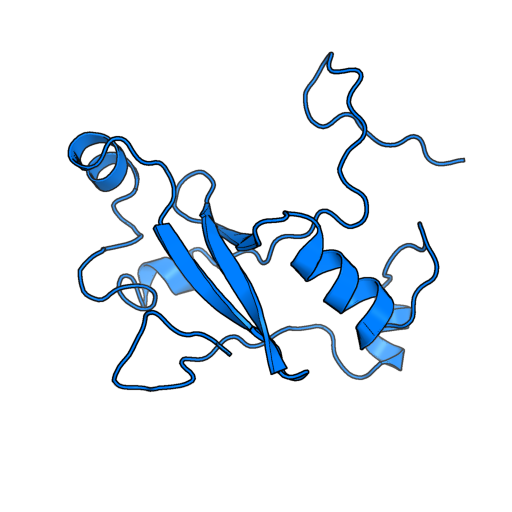 2.361 10.107 1.00 92.38 95 TYR A O 1
ATOM 785 N N . ASP A 1 96 ? -15.408 2.050 8.124 1.00 91.38 96 ASP A N 1
ATOM 786 C CA . ASP A 1 96 ? -16.369 1.034 7.689 1.00 91.38 96 ASP A CA 1
ATOM 787 C C . ASP A 1 96 ? -16.114 -0.315 8.389 1.00 91.38 96 ASP A C 1
ATOM 789 O O . ASP A 1 96 ? -17.069 -1.012 8.714 1.00 91.38 96 ASP A O 1
ATOM 793 N N . VAL A 1 97 ? -14.846 -0.682 8.631 1.00 92.56 97 VAL A N 1
ATOM 794 C CA . VAL A 1 97 ? -14.455 -1.986 9.209 1.00 92.56 97 VAL A CA 1
ATOM 795 C C . VAL A 1 97 ? -14.230 -1.927 10.723 1.00 92.56 97 VAL A C 1
ATOM 797 O O . VAL A 1 97 ? -14.749 -2.769 11.449 1.00 92.56 97 VAL A O 1
ATOM 800 N N . LEU A 1 98 ? -13.448 -0.961 11.217 1.00 93.06 98 LEU A N 1
ATOM 801 C CA . LEU A 1 98 ? -13.142 -0.839 12.652 1.00 93.06 98 LEU A CA 1
ATOM 802 C C . LEU A 1 98 ? -14.112 0.072 13.420 1.00 93.06 98 LEU A C 1
ATOM 804 O O . LEU A 1 98 ? -14.015 0.144 14.643 1.00 93.06 98 LEU A O 1
ATOM 808 N N . HIS A 1 99 ? -15.028 0.754 12.721 1.00 92.81 99 HIS A N 1
ATOM 809 C CA . HIS A 1 99 ? -16.028 1.658 13.304 1.00 92.81 99 HIS A CA 1
ATOM 810 C C . HIS A 1 99 ? -15.447 2.747 14.216 1.00 92.81 99 HIS A C 1
ATOM 812 O O . HIS A 1 99 ? -16.066 3.134 15.205 1.00 92.81 99 HIS A O 1
ATOM 818 N N . LEU A 1 100 ? -14.256 3.243 13.880 1.00 92.00 100 LEU A N 1
ATOM 819 C CA . LEU A 1 100 ? -13.583 4.281 14.650 1.00 92.00 100 LEU A CA 1
ATOM 820 C C . LEU A 1 100 ? -14.149 5.663 14.356 1.00 92.00 100 LEU A C 1
ATOM 822 O O . LEU A 1 100 ? -14.567 5.968 13.236 1.00 92.00 100 LEU A O 1
ATOM 826 N N . GLU A 1 101 ? -14.082 6.541 15.346 1.00 88.38 101 GLU A N 1
ATOM 827 C CA . GLU A 1 101 ? -14.403 7.942 15.138 1.00 88.38 101 GLU A CA 1
ATOM 828 C C . GLU A 1 101 ? -13.279 8.678 14.394 1.00 88.38 101 GLU A C 1
ATOM 830 O O . GLU A 1 101 ? -12.107 8.282 14.331 1.00 88.38 101 GLU A O 1
ATOM 835 N N . LYS A 1 102 ? -13.627 9.827 13.815 1.00 83.00 102 LYS A N 1
ATOM 836 C CA . LYS A 1 102 ? -12.659 10.694 13.146 1.00 83.00 102 LYS A CA 1
ATOM 837 C C . LYS A 1 102 ? -11.542 11.102 14.116 1.00 83.00 102 LYS A C 1
ATOM 839 O O . LYS A 1 102 ? -11.796 11.737 15.132 1.00 83.00 102 LYS A O 1
ATOM 844 N N . LYS A 1 103 ? -10.288 10.837 13.720 1.00 80.62 103 LYS A N 1
ATOM 845 C CA . LYS A 1 103 ? -9.045 11.075 14.492 1.00 80.62 103 LYS A CA 1
ATOM 846 C C . LYS A 1 103 ? -8.839 10.146 15.696 1.00 80.62 103 LYS A C 1
ATOM 848 O O . LYS A 1 103 ? -7.907 10.377 16.466 1.00 80.62 103 LYS A O 1
ATOM 853 N N . GLU A 1 104 ? -9.638 9.096 15.836 1.00 86.81 104 GLU A N 1
ATOM 854 C CA . GLU A 1 104 ? -9.344 8.030 16.784 1.00 86.81 104 GLU A CA 1
ATOM 855 C C . GLU A 1 104 ? -8.130 7.212 16.310 1.00 86.81 104 GLU A C 1
ATOM 857 O O . GLU A 1 104 ? -7.955 6.933 15.120 1.00 86.81 104 GLU A O 1
ATOM 862 N N . ILE A 1 105 ? -7.241 6.872 17.244 1.00 87.50 105 ILE A N 1
ATOM 863 C CA . ILE A 1 105 ? -6.015 6.126 16.953 1.00 87.50 105 ILE A CA 1
ATOM 864 C C . ILE A 1 105 ? -6.320 4.630 17.034 1.00 87.50 105 ILE A C 1
ATOM 866 O O . ILE A 1 105 ? -6.736 4.139 18.082 1.00 87.50 105 ILE A O 1
ATOM 870 N N . VAL A 1 106 ? -6.026 3.888 15.962 1.00 90.56 106 VAL A N 1
ATOM 871 C CA . VAL A 1 106 ? -6.058 2.417 15.993 1.00 90.56 106 VAL A CA 1
ATOM 872 C C . VAL A 1 106 ? -5.016 1.919 16.990 1.00 90.56 106 VAL A C 1
ATOM 874 O O . VAL A 1 106 ? -3.829 2.226 16.872 1.00 90.56 106 VAL A O 1
ATOM 877 N N . THR A 1 107 ? -5.445 1.106 17.952 1.00 93.00 107 THR A N 1
ATOM 878 C CA . THR A 1 107 ? -4.557 0.466 18.931 1.00 93.00 107 THR A CA 1
ATOM 879 C C . THR A 1 107 ? -4.620 -1.050 18.813 1.00 93.00 107 THR A C 1
ATOM 881 O O . THR A 1 107 ? -5.588 -1.612 18.301 1.00 93.00 107 THR A O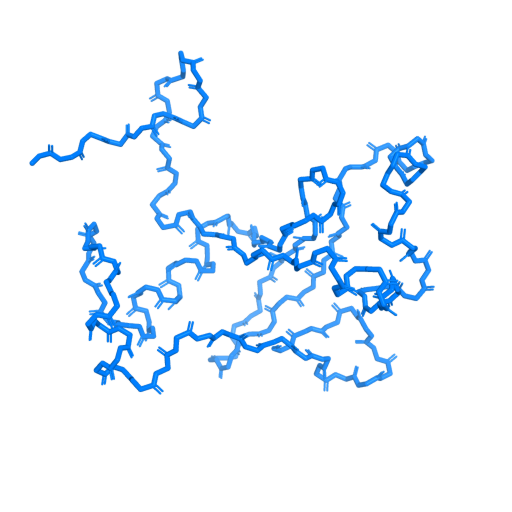 1
ATOM 884 N N . ARG A 1 108 ? -3.612 -1.743 19.357 1.00 94.06 108 ARG A N 1
ATOM 885 C CA . ARG A 1 108 ? -3.620 -3.212 19.426 1.00 94.06 108 ARG A CA 1
ATOM 886 C C . ARG A 1 108 ? -4.850 -3.746 20.171 1.00 94.06 108 ARG A C 1
ATOM 888 O O . ARG A 1 108 ? -5.399 -4.762 19.772 1.00 94.06 108 ARG A O 1
ATOM 895 N N . THR A 1 109 ? -5.322 -3.042 21.200 1.00 95.56 109 THR A N 1
ATOM 896 C CA . THR A 1 109 ? -6.541 -3.406 21.938 1.00 95.56 109 THR A CA 1
ATOM 897 C C . THR A 1 109 ? -7.782 -3.387 21.047 1.00 95.56 109 THR A C 1
ATOM 899 O O . THR A 1 109 ? -8.614 -4.280 21.160 1.00 95.56 109 THR A O 1
ATOM 902 N N . ILE A 1 110 ? -7.902 -2.398 20.156 1.00 94.94 110 ILE A N 1
ATOM 903 C CA . ILE A 1 110 ? -9.010 -2.300 19.192 1.00 94.94 110 ILE A CA 1
ATOM 904 C C . ILE A 1 110 ? -8.964 -3.486 18.225 1.00 94.94 110 ILE A C 1
ATOM 906 O O . ILE A 1 110 ? -9.964 -4.178 18.071 1.00 94.94 110 ILE A O 1
ATOM 910 N N . LEU A 1 111 ? -7.793 -3.777 17.651 1.00 96.00 111 LEU A N 1
ATOM 911 C CA . LEU A 1 111 ? -7.611 -4.908 16.731 1.00 96.00 111 LEU A CA 1
ATOM 912 C C . LEU A 1 111 ? -7.919 -6.255 17.405 1.00 96.00 111 LEU A C 1
ATOM 914 O O . LEU A 1 111 ? -8.648 -7.079 16.860 1.00 96.00 111 LEU A O 1
ATOM 918 N N . ASN A 1 112 ? -7.448 -6.453 18.639 1.00 95.12 112 ASN A N 1
ATOM 919 C CA . ASN A 1 112 ? -7.734 -7.667 19.406 1.00 95.12 112 ASN A CA 1
ATOM 920 C C . ASN A 1 112 ? -9.236 -7.833 19.687 1.00 95.12 112 ASN A C 1
ATOM 922 O O . ASN A 1 112 ? -9.741 -8.949 19.630 1.00 95.12 112 ASN A O 1
ATOM 926 N N . LYS A 1 113 ? -9.953 -6.738 19.977 1.00 94.94 113 LYS A N 1
ATOM 927 C CA . LYS A 1 113 ? -11.414 -6.758 20.159 1.00 94.94 113 LYS A CA 1
ATOM 928 C C . LYS A 1 113 ? -12.156 -7.049 18.855 1.00 94.94 113 LYS A C 1
ATOM 930 O O . LYS A 1 113 ? -13.163 -7.744 18.891 1.00 94.94 113 LYS A O 1
ATOM 935 N N . ALA A 1 114 ? -11.660 -6.533 17.730 1.00 93.50 114 ALA A N 1
ATOM 936 C CA . ALA A 1 114 ? -12.216 -6.799 16.406 1.00 93.50 114 ALA A CA 1
ATOM 937 C C . ALA A 1 114 ? -11.983 -8.253 15.948 1.00 93.50 114 ALA A C 1
ATOM 939 O O . ALA A 1 114 ? -12.718 -8.760 15.106 1.00 93.50 114 ALA A O 1
ATOM 940 N N . GLY A 1 115 ? -10.981 -8.937 16.515 1.00 95.56 115 GLY A N 1
ATOM 941 C CA . GLY A 1 115 ? -10.647 -10.327 16.195 1.00 95.56 115 GLY A CA 1
ATOM 942 C C . GLY A 1 115 ? -9.754 -10.490 14.961 1.00 95.56 115 GLY A C 1
ATOM 943 O O . GLY A 1 115 ? -9.533 -11.613 14.515 1.00 95.56 115 GLY A O 1
ATOM 944 N N . PHE A 1 116 ? -9.224 -9.393 14.415 1.00 92.62 116 PHE A N 1
ATOM 945 C CA . PHE A 1 116 ? -8.308 -9.391 13.275 1.00 92.62 116 PHE A CA 1
ATOM 946 C C . PHE A 1 116 ? -7.313 -8.227 13.370 1.00 92.62 116 PHE A C 1
ATOM 948 O O . PHE A 1 116 ? -7.622 -7.153 13.883 1.00 92.62 116 PHE A O 1
ATOM 955 N N . ASP A 1 117 ? -6.103 -8.432 12.852 1.00 92.00 117 ASP A N 1
ATOM 956 C CA . ASP A 1 117 ? -5.023 -7.435 12.854 1.00 92.00 117 ASP A CA 1
ATOM 957 C C . ASP A 1 117 ? -4.252 -7.359 11.527 1.00 92.00 117 ASP A C 1
ATOM 959 O O . ASP A 1 117 ? -3.239 -6.664 11.420 1.00 92.00 117 ASP A O 1
ATOM 963 N N . SER A 1 118 ? -4.734 -8.075 10.515 1.00 90.75 118 SER A N 1
ATOM 964 C CA . SER A 1 118 ? -4.108 -8.194 9.207 1.00 90.75 118 SER A CA 1
ATOM 965 C C . SER A 1 118 ? -5.154 -8.115 8.104 1.00 90.75 118 SER A C 1
ATOM 967 O O . SER A 1 118 ? -6.330 -8.419 8.296 1.00 90.75 118 SER A O 1
ATOM 969 N N . VAL A 1 119 ? -4.696 -7.687 6.932 1.00 91.56 119 VAL A N 1
ATOM 970 C CA . VAL A 1 119 ? -5.456 -7.747 5.686 1.00 91.56 119 VAL A CA 1
ATOM 971 C C . VAL A 1 119 ? -4.853 -8.830 4.806 1.00 91.56 119 VAL A C 1
ATOM 973 O O . VAL A 1 119 ? -3.642 -9.065 4.830 1.00 91.56 119 VAL A O 1
ATOM 976 N N . ARG A 1 120 ? -5.701 -9.484 4.022 1.00 91.81 120 ARG A N 1
ATOM 977 C CA . ARG A 1 120 ? -5.288 -10.408 2.971 1.00 91.81 120 ARG A CA 1
ATOM 978 C C . ARG A 1 120 ? -5.574 -9.743 1.633 1.00 91.81 120 ARG A C 1
ATOM 980 O O . ARG A 1 120 ? -6.580 -9.060 1.522 1.00 91.81 120 ARG A O 1
ATOM 987 N N . ILE A 1 121 ? -4.686 -9.955 0.670 1.00 90.94 121 ILE A N 1
ATOM 988 C CA . ILE A 1 121 ? -4.890 -9.570 -0.726 1.00 90.94 121 ILE A CA 1
ATOM 989 C C . ILE A 1 121 ? -4.787 -10.853 -1.545 1.00 90.94 121 ILE A C 1
ATOM 991 O O . ILE A 1 121 ? -3.880 -11.658 -1.302 1.00 90.94 121 ILE A O 1
ATOM 995 N N . TRP A 1 122 ? -5.703 -11.059 -2.480 1.00 89.75 122 TRP A N 1
ATOM 996 C CA . TRP A 1 122 ? -5.694 -12.195 -3.397 1.00 89.75 122 TRP A CA 1
ATOM 997 C C . TRP A 1 122 ? -6.146 -11.766 -4.794 1.00 89.75 122 TRP A C 1
ATOM 999 O O . TRP A 1 122 ? -6.711 -10.694 -4.974 1.00 89.75 122 TRP A O 1
ATOM 1009 N N . HIS A 1 123 ? -5.872 -12.586 -5.805 1.00 85.25 123 HIS A N 1
ATOM 1010 C CA . HIS A 1 123 ? -6.428 -12.377 -7.142 1.00 85.25 123 HIS A CA 1
ATOM 1011 C C . HIS A 1 123 ? -7.882 -12.847 -7.152 1.00 85.25 123 HIS A C 1
ATOM 1013 O O . HIS A 1 123 ? -8.144 -13.999 -6.804 1.00 85.25 123 HIS A O 1
ATOM 1019 N N . GLU A 1 124 ? -8.821 -11.966 -7.506 1.00 72.44 124 GLU A N 1
ATOM 1020 C CA . GLU A 1 124 ? -10.241 -12.338 -7.638 1.00 72.44 124 GLU A CA 1
ATOM 1021 C C . GLU A 1 124 ? -10.436 -13.333 -8.792 1.00 72.44 124 GLU A C 1
ATOM 1023 O O . GLU A 1 124 ? -11.177 -14.306 -8.665 1.00 72.44 124 GLU A O 1
ATOM 1028 N N . ASP A 1 125 ? -9.687 -13.122 -9.874 1.00 73.06 125 ASP A N 1
ATOM 1029 C CA . ASP A 1 125 ? -9.561 -14.028 -11.007 1.00 73.06 125 ASP A CA 1
ATOM 1030 C C . ASP A 1 125 ? -8.103 -14.532 -11.078 1.00 73.06 125 ASP A C 1
ATOM 1032 O O . ASP A 1 125 ? -7.193 -13.730 -11.315 1.00 73.06 125 ASP A O 1
ATOM 1036 N N . PRO A 1 126 ? -7.848 -15.839 -10.868 1.00 66.75 126 PRO A N 1
ATOM 1037 C CA . PRO A 1 126 ? -6.505 -16.417 -10.943 1.00 66.75 126 PRO A CA 1
ATOM 1038 C C . PRO A 1 126 ? -5.807 -16.184 -12.290 1.00 66.75 126 PRO A C 1
ATOM 1040 O O . PRO A 1 126 ? -4.575 -16.139 -12.335 1.00 66.75 126 PRO A O 1
ATOM 1043 N N . ASP A 1 127 ? -6.589 -16.023 -13.360 1.00 69.81 127 ASP A N 1
ATOM 1044 C CA . ASP A 1 127 ? -6.110 -15.828 -14.725 1.00 69.81 127 ASP A CA 1
ATOM 1045 C C . ASP A 1 127 ? -5.968 -14.333 -15.081 1.00 69.81 127 ASP A C 1
ATOM 1047 O O . ASP A 1 127 ? -5.283 -13.987 -16.047 1.00 69.81 127 ASP A O 1
ATOM 1051 N N . ASN A 1 128 ? -6.530 -13.424 -14.270 1.00 68.56 128 ASN A N 1
ATOM 1052 C CA . ASN A 1 128 ? -6.392 -11.973 -14.417 1.00 68.56 128 ASN A CA 1
ATOM 1053 C C . ASN A 1 128 ? -5.759 -11.324 -13.177 1.00 68.56 128 ASN A C 1
ATOM 1055 O O . ASN A 1 128 ? -6.422 -10.769 -12.297 1.00 68.56 128 ASN A O 1
ATOM 1059 N N . LYS A 1 129 ? -4.425 -11.267 -13.185 1.00 65.94 129 LYS A N 1
ATOM 1060 C CA . LYS A 1 129 ? -3.616 -10.642 -12.128 1.00 65.94 129 LYS A CA 1
ATOM 1061 C C . LYS A 1 129 ? -3.672 -9.114 -12.099 1.00 65.94 129 LYS A C 1
ATOM 1063 O O . LYS A 1 129 ? -2.784 -8.500 -11.529 1.00 65.94 129 LYS A O 1
ATOM 1068 N N . ARG A 1 130 ? -4.640 -8.448 -12.730 1.00 62.84 130 ARG A N 1
ATOM 1069 C CA . ARG A 1 130 ? -4.825 -6.989 -12.583 1.00 62.84 130 ARG A CA 1
ATOM 1070 C C . ARG A 1 130 ? -6.038 -6.606 -11.733 1.00 62.84 130 ARG A C 1
ATOM 1072 O O . ARG A 1 130 ? -6.156 -5.428 -11.393 1.00 62.84 130 ARG A O 1
ATOM 1079 N N . SER A 1 131 ? -6.849 -7.588 -11.333 1.00 61.03 131 SER A N 1
ATOM 1080 C CA . SER A 1 131 ? -7.922 -7.445 -10.342 1.00 61.03 131 SER A CA 1
ATOM 1081 C C . SER A 1 131 ? -7.539 -8.116 -9.017 1.00 61.03 131 SER A C 1
ATOM 1083 O O . SER A 1 131 ? -7.040 -9.246 -9.003 1.00 61.03 131 SER A O 1
ATOM 1085 N N . TYR A 1 132 ? -7.766 -7.422 -7.900 1.00 66.38 132 TYR A N 1
ATOM 1086 C CA . TYR A 1 132 ? -7.376 -7.872 -6.560 1.00 66.38 132 TYR A CA 1
ATOM 1087 C C . TYR A 1 132 ? -8.505 -7.713 -5.558 1.00 66.38 132 TYR A C 1
ATOM 1089 O O . TYR A 1 132 ? -9.026 -6.611 -5.443 1.00 66.38 132 TYR A O 1
ATOM 1097 N N . GLY A 1 133 ? -8.804 -8.770 -4.799 1.00 53.38 133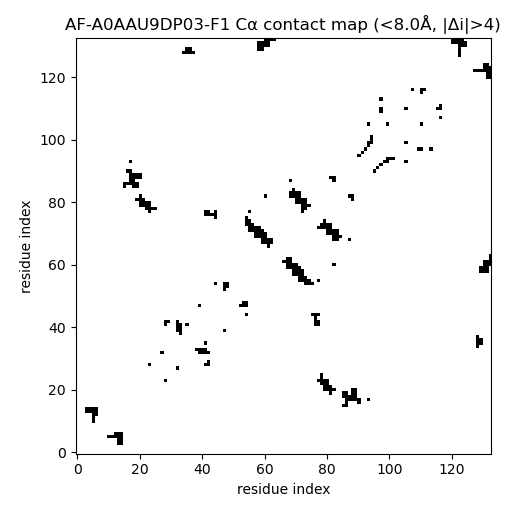 GLY A N 1
ATOM 1098 C CA . GLY A 1 133 ? -9.703 -8.776 -3.638 1.00 53.38 133 GLY A CA 1
ATOM 1099 C C . GLY A 1 133 ? -8.973 -8.710 -2.302 1.00 53.38 133 GLY A C 1
ATOM 1100 O O . GLY A 1 133 ? -7.771 -9.077 -2.261 1.00 53.38 133 GLY A O 1
#